Protein AF-A0A1G2F3K3-F1 (afdb_monomer)

Nearest PDB structures (foldseek):
  5ng0-assembly1_B  TM=4.964E-01  e=8.348E-01  Homo sapiens
  5ng0-assembly1_A  TM=4.971E-01  e=9.464E-01  Homo sapiens
  5ng2-assembly1_A  TM=4.745E-01  e=1.142E+00  Homo sapiens
  9ep8-assembly1_B  TM=3.355E-01  e=9.464E-01  Homo sapiens
  5bml-assembly1_A  TM=3.745E-01  e=1.468E+00  Homo sapiens

Structure (mmCIF, N/CA/C/O backbone):
data_AF-A0A1G2F3K3-F1
#
_entry.id   AF-A0A1G2F3K3-F1
#
loop_
_atom_site.group_PDB
_atom_site.id
_atom_site.type_symbol
_atom_site.label_atom_id
_atom_site.label_alt_id
_atom_site.label_comp_id
_atom_site.label_asym_id
_atom_site.label_entity_id
_atom_site.label_seq_id
_atom_site.pdbx_PDB_ins_code
_atom_site.Cartn_x
_atom_site.Cartn_y
_atom_site.Cartn_z
_atom_site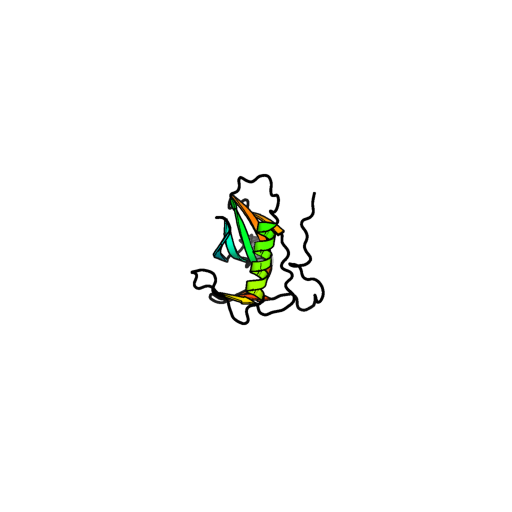.occupancy
_atom_site.B_iso_or_equiv
_atom_site.auth_seq_id
_atom_site.auth_comp_id
_atom_site.auth_asym_id
_atom_site.auth_atom_id
_atom_site.pdbx_PDB_model_num
ATOM 1 N N . MET A 1 1 ? 6.292 74.848 -19.582 1.00 48.06 1 MET A N 1
ATOM 2 C CA . MET A 1 1 ? 6.875 73.842 -18.662 1.00 48.06 1 MET A CA 1
ATOM 3 C C . MET A 1 1 ? 5.770 72.928 -18.126 1.00 48.06 1 MET A C 1
ATOM 5 O O . MET A 1 1 ? 5.130 73.317 -17.169 1.00 48.06 1 MET A O 1
ATOM 9 N N . LYS A 1 2 ? 5.472 71.776 -18.752 1.00 51.22 2 LYS A N 1
ATOM 10 C CA . LYS A 1 2 ? 4.459 70.791 -18.282 1.00 51.22 2 LYS A CA 1
ATOM 11 C C . LYS A 1 2 ? 4.676 69.429 -18.983 1.00 51.22 2 LYS A C 1
ATOM 13 O O . LYS A 1 2 ? 3.890 69.050 -19.837 1.00 51.22 2 LYS A O 1
ATOM 18 N N . LYS A 1 3 ? 5.785 68.723 -18.715 1.00 50.62 3 LYS A N 1
ATOM 19 C CA . LYS A 1 3 ? 6.020 67.343 -19.227 1.00 50.62 3 LYS A CA 1
ATOM 20 C C . LYS A 1 3 ? 6.789 66.421 -18.261 1.00 50.62 3 LYS A C 1
ATOM 22 O O . LYS A 1 3 ? 7.259 65.373 -18.672 1.00 50.62 3 LYS A O 1
ATOM 27 N N . ILE A 1 4 ? 6.914 66.789 -16.984 1.00 52.09 4 ILE A N 1
ATOM 28 C CA . ILE A 1 4 ? 7.711 66.016 -16.007 1.00 52.09 4 ILE A CA 1
ATOM 29 C C . ILE A 1 4 ? 6.812 65.184 -15.067 1.00 52.09 4 ILE A C 1
ATOM 31 O O . ILE A 1 4 ? 7.217 64.126 -14.606 1.00 52.09 4 ILE A O 1
ATOM 35 N N . GLY A 1 5 ? 5.549 65.580 -14.858 1.00 45.62 5 GLY A N 1
ATOM 36 C CA . GLY A 1 5 ? 4.640 64.892 -13.925 1.00 45.62 5 GLY A CA 1
ATOM 37 C C . GLY A 1 5 ? 4.043 63.567 -14.419 1.00 45.62 5 GLY A C 1
ATOM 38 O O . GLY A 1 5 ? 3.670 62.734 -13.602 1.00 45.62 5 GLY A O 1
ATOM 39 N N . LEU A 1 6 ? 3.969 63.339 -15.737 1.00 47.47 6 LEU A N 1
ATOM 40 C CA . LEU A 1 6 ? 3.332 62.131 -16.286 1.00 47.47 6 LEU A CA 1
ATOM 41 C C . LEU A 1 6 ? 4.256 60.899 -16.222 1.00 47.47 6 LEU A C 1
ATOM 43 O O . LEU A 1 6 ? 3.792 59.784 -16.009 1.00 47.47 6 LEU A O 1
ATOM 47 N N . VAL A 1 7 ? 5.569 61.103 -16.366 1.00 53.31 7 VAL A N 1
ATOM 48 C CA . VAL A 1 7 ? 6.558 60.009 -16.418 1.00 53.31 7 VAL A CA 1
ATOM 49 C C . VAL A 1 7 ? 6.808 59.416 -15.028 1.00 53.31 7 VAL A C 1
ATOM 51 O O . VAL A 1 7 ? 6.976 58.208 -14.890 1.00 53.31 7 VAL A O 1
ATOM 54 N N . VAL A 1 8 ? 6.751 60.245 -13.981 1.00 53.44 8 VAL A N 1
ATOM 55 C CA . VAL A 1 8 ? 6.970 59.800 -12.595 1.00 53.44 8 VAL A CA 1
ATOM 56 C C . VAL A 1 8 ? 5.796 58.955 -12.083 1.00 53.44 8 VAL A C 1
ATOM 58 O O . VAL A 1 8 ? 6.006 58.004 -11.339 1.00 53.44 8 VAL A O 1
ATOM 61 N N . SER A 1 9 ? 4.566 59.227 -12.529 1.00 52.50 9 SER A N 1
ATOM 62 C CA . SER A 1 9 ? 3.380 58.480 -12.083 1.00 52.50 9 SER A CA 1
ATOM 63 C C . SER A 1 9 ? 3.311 57.058 -12.662 1.00 52.50 9 SER A C 1
ATOM 65 O O . SER A 1 9 ? 2.913 56.128 -11.964 1.00 52.50 9 SER A O 1
ATOM 67 N N . LEU A 1 10 ? 3.775 56.857 -13.903 1.00 52.78 10 LEU A N 1
ATOM 68 C CA . LEU A 1 10 ? 3.797 55.530 -14.532 1.00 52.78 10 LEU A CA 1
ATOM 69 C C . LEU A 1 10 ? 4.881 54.614 -13.935 1.00 52.78 10 LEU A C 1
ATOM 71 O O . LEU A 1 10 ? 4.670 53.410 -13.803 1.00 52.78 10 LEU A O 1
ATOM 75 N N . LEU A 1 11 ? 6.026 55.186 -13.543 1.00 51.62 11 LEU A N 1
ATOM 76 C CA . LEU A 1 11 ? 7.150 54.431 -12.981 1.00 51.62 11 LEU A CA 1
ATOM 77 C C . LEU A 1 11 ? 6.837 53.890 -11.573 1.00 51.62 11 LEU A C 1
ATOM 79 O O . LEU A 1 11 ? 7.209 52.767 -11.243 1.00 51.62 11 LEU A O 1
ATOM 83 N N . VAL A 1 12 ? 6.104 54.657 -10.758 1.00 55.22 12 VAL A N 1
ATOM 84 C CA . VAL A 1 12 ? 5.707 54.250 -9.396 1.00 55.22 12 VAL A CA 1
ATOM 85 C C . VAL A 1 12 ? 4.651 53.136 -9.421 1.00 55.22 12 VAL A C 1
ATOM 87 O O . VAL A 1 12 ? 4.697 52.240 -8.582 1.00 55.22 12 VAL A O 1
ATOM 90 N N . LEU A 1 13 ? 3.756 53.136 -10.416 1.00 51.72 13 LEU A N 1
ATOM 91 C CA . LEU A 1 13 ? 2.759 52.074 -10.625 1.00 51.72 13 LEU A CA 1
ATOM 92 C C . LEU A 1 13 ? 3.376 50.751 -11.104 1.00 51.72 13 LEU A C 1
ATOM 94 O O . LEU A 1 13 ? 2.903 49.675 -10.739 1.00 51.72 13 LEU A O 1
ATOM 98 N N . PHE A 1 14 ? 4.457 50.813 -11.885 1.00 49.12 14 PHE A N 1
ATOM 99 C CA . PHE A 1 14 ? 5.180 49.610 -12.301 1.00 49.12 14 PHE A CA 1
ATOM 100 C C . PHE A 1 14 ? 5.952 48.970 -11.140 1.00 49.12 14 PHE A C 1
ATOM 102 O O . PHE A 1 14 ? 5.943 47.749 -10.997 1.00 49.12 14 PHE A O 1
ATOM 109 N N . ILE A 1 15 ? 6.559 49.774 -10.260 1.00 53.31 15 ILE A N 1
ATOM 110 C CA . ILE A 1 15 ? 7.305 49.256 -9.102 1.00 53.31 15 ILE A CA 1
ATOM 111 C C . ILE A 1 15 ? 6.357 48.654 -8.051 1.00 53.31 15 ILE A C 1
ATOM 113 O O . ILE A 1 15 ? 6.683 47.625 -7.461 1.00 53.31 15 ILE A O 1
ATOM 117 N N . SER A 1 16 ? 5.158 49.213 -7.855 1.00 49.41 16 SER A N 1
ATOM 118 C CA . SER A 1 16 ? 4.162 48.632 -6.942 1.00 49.41 16 SER A CA 1
ATOM 119 C C . SER A 1 16 ? 3.516 47.346 -7.477 1.00 49.41 16 SER A C 1
ATOM 121 O O . SER A 1 16 ? 3.171 46.479 -6.679 1.00 49.41 16 SER A O 1
ATOM 123 N N . CYS A 1 17 ? 3.438 47.151 -8.801 1.00 49.19 17 CYS A N 1
ATOM 124 C CA . CYS A 1 17 ? 3.049 45.859 -9.383 1.00 49.19 17 CYS A CA 1
ATOM 125 C C . CYS A 1 17 ? 4.162 44.799 -9.304 1.00 49.19 17 CYS A C 1
ATOM 127 O O . CYS A 1 17 ? 3.862 43.625 -9.080 1.00 49.19 17 CYS A O 1
ATOM 129 N N . LEU A 1 18 ? 5.440 45.181 -9.432 1.00 49.31 18 LEU A N 1
ATOM 130 C CA . LEU A 1 18 ? 6.556 44.236 -9.266 1.00 49.31 18 LEU A CA 1
ATOM 131 C C . LEU A 1 18 ? 6.806 43.856 -7.795 1.00 49.31 18 LEU A C 1
ATOM 133 O O . LEU A 1 18 ? 7.230 42.736 -7.518 1.00 49.31 18 LEU A O 1
ATOM 137 N N . ALA A 1 19 ? 6.490 44.736 -6.840 1.00 48.09 19 ALA A N 1
ATOM 138 C CA . ALA A 1 19 ? 6.611 44.439 -5.409 1.00 48.09 19 ALA A CA 1
ATOM 139 C C . ALA A 1 19 ? 5.557 43.435 -4.889 1.00 48.09 19 ALA A C 1
ATOM 141 O O . ALA A 1 19 ? 5.728 42.874 -3.806 1.00 48.09 19 ALA A O 1
ATOM 142 N N . CYS A 1 20 ? 4.488 43.170 -5.650 1.00 43.50 20 CYS A N 1
ATOM 143 C CA . CYS A 1 20 ? 3.408 42.266 -5.241 1.00 43.50 20 CYS A CA 1
ATOM 144 C C . CYS A 1 20 ? 3.557 40.807 -5.705 1.00 43.50 20 CYS A C 1
ATOM 146 O O . CYS A 1 20 ? 2.753 39.978 -5.289 1.00 43.50 20 CYS A O 1
ATOM 148 N N . THR A 1 21 ? 4.557 40.445 -6.515 1.00 50.75 21 THR A N 1
ATOM 149 C CA . THR A 1 21 ? 4.603 39.099 -7.136 1.00 50.75 21 THR A CA 1
ATOM 150 C C . THR A 1 21 ? 5.755 38.204 -6.688 1.00 50.75 21 THR A C 1
ATOM 152 O O . THR A 1 21 ? 5.831 37.058 -7.114 1.00 50.75 21 THR A O 1
ATOM 155 N N . SER A 1 22 ? 6.608 38.651 -5.764 1.00 46.28 22 SER A N 1
ATOM 156 C CA . SER A 1 22 ? 7.767 37.858 -5.319 1.00 46.28 22 SER A CA 1
ATOM 157 C C . SER A 1 22 ? 7.607 37.220 -3.937 1.00 46.28 22 SER A C 1
ATOM 159 O O . SER A 1 22 ? 8.598 36.887 -3.290 1.00 46.28 22 SER A O 1
ATOM 161 N N . ARG A 1 23 ? 6.375 36.990 -3.464 1.00 48.56 23 ARG A N 1
ATOM 162 C CA . ARG A 1 23 ? 6.180 35.907 -2.493 1.00 48.56 23 ARG A CA 1
ATOM 163 C C . ARG A 1 23 ? 6.159 34.623 -3.299 1.00 48.56 23 ARG A C 1
ATOM 165 O O . ARG A 1 23 ? 5.109 34.207 -3.777 1.00 48.56 23 ARG A O 1
ATOM 172 N N . VAL A 1 24 ? 7.333 34.011 -3.438 1.00 50.31 24 VAL A N 1
ATOM 173 C CA . VAL A 1 24 ? 7.437 32.573 -3.674 1.00 50.31 24 VAL A CA 1
ATOM 174 C C . VAL A 1 24 ? 6.704 31.930 -2.501 1.00 50.31 24 VAL A C 1
ATOM 176 O O . VAL A 1 24 ? 7.267 31.730 -1.426 1.00 50.31 24 VAL A O 1
ATOM 179 N N . LEU A 1 25 ? 5.395 31.730 -2.660 1.00 51.38 25 LEU A N 1
ATOM 180 C CA . LEU A 1 25 ? 4.617 30.855 -1.809 1.00 51.38 25 LEU A CA 1
ATOM 181 C C . LEU A 1 25 ? 5.312 29.513 -1.944 1.00 51.38 25 LEU A C 1
ATOM 183 O O . LEU A 1 25 ? 5.206 28.846 -2.970 1.00 51.38 25 LEU A O 1
ATOM 187 N N . LYS A 1 26 ? 6.108 29.173 -0.933 1.00 53.59 26 LYS A N 1
ATOM 188 C CA . LYS A 1 26 ? 6.625 27.830 -0.751 1.00 53.59 26 LYS A CA 1
ATOM 189 C C . LYS A 1 26 ? 5.376 26.957 -0.682 1.00 53.59 26 LYS A C 1
ATOM 191 O O . LYS A 1 26 ? 4.670 27.004 0.322 1.00 53.59 26 LYS A O 1
ATOM 196 N N . ALA A 1 27 ? 5.029 26.312 -1.795 1.00 62.34 27 ALA A N 1
ATOM 197 C CA . ALA A 1 27 ? 3.836 25.490 -1.880 1.00 62.34 27 ALA A CA 1
ATOM 198 C C . ALA A 1 27 ? 3.947 24.449 -0.763 1.00 62.34 27 ALA A C 1
ATOM 200 O O . ALA A 1 27 ? 4.907 23.678 -0.725 1.00 62.34 27 ALA A O 1
ATOM 201 N N . SER A 1 28 ? 3.046 24.513 0.217 1.00 72.88 28 SER 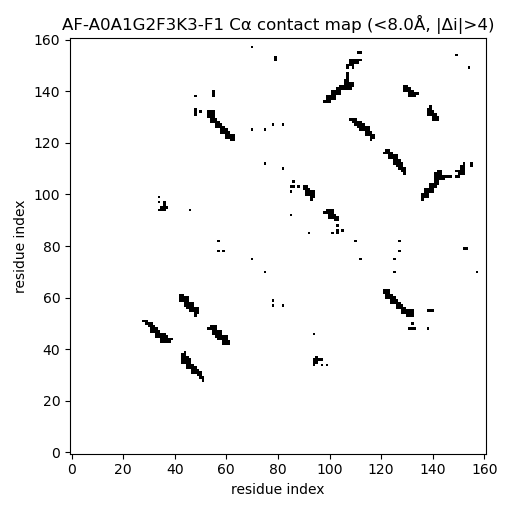A N 1
ATOM 202 C CA . SER A 1 28 ? 2.995 23.509 1.273 1.00 72.88 28 SER A CA 1
ATOM 203 C C . SER A 1 28 ? 2.616 22.190 0.617 1.00 72.88 28 SER A C 1
ATOM 205 O O . SER A 1 28 ? 1.615 22.149 -0.103 1.00 72.88 28 SER A O 1
ATOM 207 N N . LYS A 1 29 ? 3.411 21.139 0.848 1.00 82.12 29 LYS A N 1
ATOM 208 C CA . LYS A 1 29 ? 3.072 19.788 0.393 1.00 82.12 29 LYS A CA 1
ATOM 209 C C . LYS A 1 29 ? 1.669 19.431 0.879 1.00 82.12 29 LYS A C 1
ATOM 211 O O . LYS A 1 29 ? 1.306 19.745 2.015 1.00 82.12 29 LYS A O 1
ATOM 216 N N . LEU A 1 30 ? 0.881 18.816 0.006 1.00 85.12 30 LEU A N 1
ATOM 217 C CA . LEU A 1 30 ? -0.430 18.307 0.383 1.00 85.12 30 LEU A CA 1
ATOM 218 C C . LEU A 1 30 ? -0.235 17.079 1.289 1.00 85.12 30 LEU A C 1
ATOM 220 O O . LEU A 1 30 ? 0.677 16.292 1.032 1.00 85.12 30 LEU A O 1
ATOM 224 N N . PRO A 1 31 ? -1.039 16.914 2.353 1.00 88.06 31 PRO A N 1
ATOM 225 C CA . PRO A 1 31 ? -0.896 15.777 3.256 1.00 88.06 31 PRO A CA 1
ATOM 226 C C . PRO A 1 31 ? -1.281 14.461 2.566 1.00 88.06 31 PRO A C 1
ATOM 228 O O . PRO A 1 31 ? -2.221 14.427 1.769 1.00 88.06 31 PRO A O 1
ATOM 231 N N . GLU A 1 32 ? -0.579 13.381 2.916 1.00 92.25 32 GLU A N 1
ATOM 232 C CA . GLU A 1 32 ? -0.928 12.012 2.519 1.00 92.25 32 GLU A CA 1
ATOM 233 C C . GLU A 1 32 ? -2.319 11.616 3.044 1.00 92.25 32 GLU A C 1
ATOM 235 O O . GLU A 1 32 ? -2.736 12.016 4.137 1.00 92.25 32 GLU A O 1
ATOM 240 N N . VAL A 1 33 ? -3.020 10.758 2.300 1.00 93.44 33 VAL A N 1
ATOM 241 C CA . VAL A 1 33 ? -4.186 10.026 2.813 1.00 93.44 33 VAL A CA 1
ATOM 242 C C . VAL A 1 33 ? -3.711 8.651 3.263 1.00 93.44 33 VAL A C 1
ATOM 244 O O . VAL A 1 33 ? -3.345 7.835 2.425 1.00 93.44 33 VAL A O 1
ATOM 247 N N . VAL A 1 34 ? -3.726 8.389 4.570 1.00 93.88 34 VAL A N 1
ATOM 248 C CA . VAL A 1 34 ? -3.229 7.139 5.169 1.00 93.88 34 VAL A CA 1
ATOM 249 C C . VAL A 1 34 ? -4.399 6.314 5.701 1.00 93.88 34 VAL A C 1
ATOM 251 O O . VAL A 1 34 ? -5.180 6.799 6.521 1.00 93.88 34 VAL A O 1
ATOM 254 N N . ILE A 1 35 ? -4.517 5.065 5.249 1.00 95.19 35 ILE A N 1
ATOM 255 C CA . ILE A 1 35 ? -5.522 4.103 5.705 1.00 95.19 35 ILE A CA 1
ATOM 256 C C . ILE A 1 35 ? -4.807 2.880 6.269 1.00 95.19 35 ILE A C 1
ATOM 258 O O . ILE A 1 35 ? -4.310 2.045 5.516 1.00 95.19 35 ILE A O 1
ATOM 262 N N . GLU A 1 36 ? -4.791 2.739 7.590 1.00 94.19 36 GLU A N 1
ATOM 263 C CA . GLU A 1 36 ? -4.417 1.474 8.222 1.00 94.19 36 GLU A CA 1
ATOM 264 C C . GLU A 1 36 ? -5.504 0.440 7.925 1.00 94.19 36 GLU A C 1
ATOM 266 O O . GLU A 1 36 ? -6.679 0.654 8.239 1.00 94.19 36 GLU A O 1
ATOM 271 N N . TYR A 1 37 ? -5.132 -0.656 7.268 1.00 90.88 37 TYR A N 1
ATOM 272 C CA . TYR A 1 37 ? -6.115 -1.629 6.800 1.00 90.88 37 TYR A CA 1
ATOM 273 C C . TYR A 1 37 ? -5.831 -3.065 7.249 1.00 90.88 37 TYR A C 1
ATOM 275 O O . TYR A 1 37 ? -6.754 -3.881 7.252 1.00 90.88 37 TYR A O 1
ATOM 283 N N . ALA A 1 38 ? -4.598 -3.369 7.657 1.00 93.06 38 ALA A N 1
ATOM 284 C CA . ALA A 1 38 ? -4.225 -4.651 8.240 1.00 93.06 38 ALA A CA 1
ATOM 285 C C . ALA A 1 38 ? -3.078 -4.488 9.250 1.00 93.06 38 ALA A C 1
ATOM 287 O O . ALA A 1 38 ? -2.503 -3.412 9.412 1.00 93.06 38 ALA A O 1
ATOM 288 N N . THR A 1 39 ? -2.734 -5.581 9.926 1.00 92.94 39 THR A N 1
ATOM 289 C CA . THR A 1 39 ? -1.595 -5.661 10.846 1.00 92.94 39 THR A CA 1
ATOM 290 C C . THR A 1 39 ? -0.830 -6.950 10.564 1.00 92.94 39 THR A C 1
ATOM 292 O O . THR A 1 39 ? -1.447 -8.002 10.401 1.00 92.94 39 THR A O 1
ATOM 295 N N . PHE A 1 40 ? 0.501 -6.888 10.546 1.00 91.06 40 PHE A N 1
ATOM 296 C CA . PHE A 1 40 ? 1.375 -8.053 10.408 1.00 91.06 40 PHE A CA 1
ATOM 297 C C . PHE A 1 40 ? 2.407 -8.064 11.535 1.00 91.06 40 PHE A C 1
ATOM 299 O O . PHE A 1 40 ? 3.158 -7.112 11.687 1.00 91.06 40 PHE A O 1
ATOM 306 N N . GLU A 1 41 ? 2.418 -9.111 12.365 1.00 88.94 41 GLU A N 1
ATOM 307 C CA . GLU A 1 41 ? 3.329 -9.230 13.523 1.00 88.94 41 GLU A CA 1
ATOM 308 C C . GLU A 1 41 ? 3.318 -8.016 14.478 1.00 88.94 41 GLU A C 1
ATOM 310 O O . GLU A 1 41 ? 4.329 -7.658 15.070 1.00 88.94 41 GLU A O 1
ATOM 315 N N . GLY A 1 42 ? 2.163 -7.363 14.634 1.00 86.88 42 GLY A N 1
ATOM 316 C CA . GLY A 1 42 ? 2.038 -6.151 15.453 1.00 86.88 42 GLY A CA 1
ATOM 317 C C . GLY A 1 42 ? 2.468 -4.859 14.748 1.00 86.88 42 GLY A C 1
ATOM 318 O O . GLY A 1 42 ? 2.330 -3.785 15.328 1.00 86.88 42 GLY A O 1
ATOM 319 N N . HIS A 1 43 ? 2.916 -4.939 13.493 1.00 87.75 43 HIS A N 1
ATOM 320 C CA . HIS A 1 43 ? 3.242 -3.792 12.652 1.00 87.75 43 HIS A CA 1
ATOM 321 C C . HIS A 1 43 ? 2.045 -3.382 11.778 1.00 87.75 43 HIS A C 1
ATOM 323 O O . HIS A 1 43 ? 1.461 -4.235 11.098 1.00 87.75 43 HIS A O 1
ATOM 329 N N . PRO A 1 44 ? 1.663 -2.092 11.765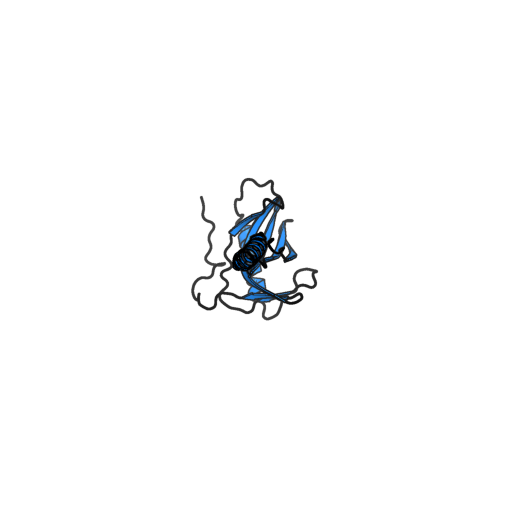 1.00 91.12 44 PRO A N 1
ATOM 330 C CA . PRO A 1 44 ? 0.603 -1.585 10.900 1.00 91.12 44 PRO A CA 1
ATOM 331 C C . PRO A 1 44 ? 0.937 -1.739 9.418 1.00 91.12 44 PRO A C 1
ATOM 333 O O . PRO A 1 44 ? 2.047 -1.418 8.982 1.00 91.12 44 PRO A O 1
ATOM 336 N N . VAL A 1 45 ? -0.056 -2.185 8.651 1.00 93.25 45 VAL A N 1
ATOM 337 C CA . VAL A 1 45 ? -0.042 -2.211 7.189 1.00 93.25 45 VAL A CA 1
ATOM 338 C C . VAL A 1 45 ? -1.010 -1.145 6.694 1.00 93.25 45 VAL A C 1
ATOM 340 O O . VAL A 1 45 ? -2.212 -1.167 6.980 1.00 93.25 45 VAL A O 1
ATOM 343 N N . GLU A 1 46 ? -0.469 -0.192 5.955 1.00 94.94 46 GLU A N 1
ATOM 344 C CA . GLU A 1 46 ? -1.141 1.030 5.553 1.00 94.94 46 GLU A CA 1
ATOM 345 C C . GLU A 1 46 ? -1.241 1.090 4.028 1.00 94.94 46 GLU A C 1
ATOM 347 O O . GLU A 1 46 ? -0.288 0.795 3.309 1.00 94.94 46 GLU A O 1
ATOM 352 N N . MET A 1 47 ? -2.407 1.493 3.532 1.00 95.00 47 MET A N 1
ATOM 353 C CA . MET A 1 47 ? -2.596 1.940 2.160 1.00 95.00 47 MET A CA 1
ATOM 354 C C . MET A 1 47 ? -2.544 3.462 2.163 1.00 95.00 47 MET A C 1
ATOM 356 O O . MET A 1 47 ? -3.329 4.113 2.856 1.00 95.00 47 MET A O 1
ATOM 360 N N . VAL A 1 48 ? -1.620 4.025 1.401 1.00 93.75 48 VAL A N 1
ATOM 361 C CA . VAL A 1 48 ? -1.338 5.457 1.383 1.00 93.75 48 VAL A CA 1
ATOM 362 C C . VAL A 1 48 ? -1.566 5.995 -0.017 1.00 93.75 48 VAL A C 1
ATOM 364 O O . VAL A 1 48 ? -1.187 5.360 -0.994 1.00 93.75 48 VAL A O 1
ATOM 367 N N . PHE A 1 49 ? -2.172 7.171 -0.119 1.00 93.50 49 PHE A N 1
ATOM 368 C CA . PHE A 1 49 ? -2.143 7.970 -1.337 1.00 93.50 49 PHE A CA 1
ATOM 369 C C . PHE A 1 49 ? -1.339 9.247 -1.082 1.00 93.50 49 PHE A C 1
ATOM 371 O O . PHE A 1 49 ? -1.736 10.058 -0.238 1.00 93.50 49 PHE A O 1
ATOM 378 N N . ASP A 1 50 ? -0.236 9.420 -1.812 1.00 91.31 50 ASP A N 1
ATOM 379 C CA . ASP A 1 50 ? 0.561 10.646 -1.812 1.00 91.31 50 ASP A CA 1
ATOM 380 C C . ASP A 1 50 ? 0.109 11.560 -2.968 1.00 91.31 50 ASP A C 1
ATOM 382 O O . ASP A 1 50 ? 0.385 11.273 -4.138 1.00 91.31 50 ASP A O 1
ATOM 386 N N . PRO A 1 51 ? -0.581 12.679 -2.680 1.00 88.69 51 PRO A N 1
ATOM 387 C CA . PRO A 1 51 ? -1.035 13.611 -3.710 1.00 88.69 51 PRO A CA 1
ATOM 388 C C . PRO A 1 51 ? 0.094 14.413 -4.372 1.00 88.69 51 PRO A C 1
ATOM 390 O O . PRO A 1 51 ? -0.148 15.025 -5.411 1.00 88.69 51 PRO A O 1
ATOM 393 N N . ASN A 1 52 ? 1.285 14.475 -3.771 1.00 87.12 52 ASN A N 1
ATOM 394 C CA . ASN A 1 52 ? 2.410 15.238 -4.310 1.00 87.12 52 ASN A CA 1
ATOM 395 C C . ASN A 1 52 ? 3.077 14.481 -5.459 1.00 87.12 52 ASN A C 1
ATOM 397 O O . ASN A 1 52 ? 3.384 15.089 -6.483 1.00 87.12 52 ASN A O 1
ATOM 401 N N . ASP A 1 53 ? 3.238 13.168 -5.292 1.00 84.75 53 ASP A N 1
ATOM 402 C CA . ASP A 1 53 ? 3.845 12.301 -6.300 1.00 84.75 53 ASP A CA 1
ATOM 403 C C . ASP A 1 53 ? 2.797 11.600 -7.176 1.00 84.75 53 ASP A C 1
ATOM 405 O O . ASP A 1 53 ? 3.105 11.214 -8.301 1.00 84.75 53 ASP A O 1
ATOM 409 N N . GLY A 1 54 ? 1.534 11.535 -6.738 1.00 88.62 54 GLY A N 1
ATOM 410 C CA . GLY A 1 54 ? 0.465 10.832 -7.452 1.00 88.62 54 GLY A CA 1
ATOM 411 C C . GLY A 1 54 ? 0.559 9.318 -7.284 1.00 88.62 54 GLY A C 1
ATOM 412 O O . GLY A 1 54 ? 0.161 8.571 -8.181 1.00 88.62 54 GLY A O 1
ATOM 413 N N . ASP A 1 55 ? 1.087 8.882 -6.144 1.00 88.56 55 ASP A N 1
ATOM 414 C CA . ASP A 1 55 ? 1.436 7.492 -5.889 1.00 88.56 55 ASP A CA 1
ATOM 415 C C . ASP A 1 55 ? 0.495 6.860 -4.860 1.00 88.56 55 ASP A C 1
ATOM 417 O O . ASP A 1 55 ? 0.007 7.497 -3.923 1.00 88.56 55 ASP A O 1
ATOM 421 N N . VAL A 1 56 ? 0.231 5.575 -5.057 1.00 91.12 56 VAL A N 1
ATOM 422 C CA . VAL A 1 56 ? -0.462 4.677 -4.141 1.00 91.12 56 VAL A CA 1
ATOM 423 C C . VAL A 1 56 ? 0.573 3.723 -3.578 1.00 91.12 56 VAL A C 1
ATOM 425 O O . VAL A 1 56 ? 1.270 3.047 -4.330 1.00 91.12 56 VAL A O 1
ATOM 428 N N . ILE A 1 57 ? 0.679 3.681 -2.256 1.00 90.81 57 ILE A N 1
ATOM 429 C CA . ILE A 1 57 ? 1.761 3.002 -1.552 1.00 90.81 57 ILE A CA 1
ATOM 430 C C . ILE A 1 57 ? 1.157 2.011 -0.562 1.00 90.81 57 ILE A C 1
ATOM 432 O O . ILE A 1 57 ? 0.364 2.389 0.299 1.00 90.81 57 ILE A O 1
ATOM 436 N N . LEU A 1 58 ? 1.563 0.747 -0.652 1.00 91.69 58 LEU A N 1
ATOM 437 C CA . LEU A 1 58 ? 1.389 -0.221 0.425 1.00 91.69 58 LEU A CA 1
ATOM 438 C C . LEU A 1 58 ? 2.606 -0.146 1.342 1.00 91.69 58 LEU A C 1
ATOM 440 O O . LEU A 1 58 ? 3.730 -0.382 0.901 1.00 91.69 58 LEU A O 1
ATOM 444 N N . ARG A 1 59 ? 2.378 0.189 2.609 1.00 90.62 59 ARG A N 1
ATOM 445 C CA . ARG A 1 59 ? 3.414 0.531 3.583 1.00 90.62 59 ARG A CA 1
ATOM 446 C C . ARG A 1 59 ? 3.301 -0.350 4.824 1.00 90.62 59 ARG A C 1
ATOM 448 O O . ARG A 1 59 ? 2.280 -0.325 5.498 1.00 90.62 59 ARG A O 1
ATOM 455 N N . LEU A 1 60 ? 4.357 -1.088 5.165 1.00 89.62 60 LEU A N 1
ATOM 456 C CA . LEU A 1 60 ? 4.505 -1.750 6.469 1.00 89.62 60 LEU A CA 1
ATOM 457 C C . LEU A 1 60 ? 5.337 -0.853 7.393 1.00 89.62 60 LEU A C 1
ATOM 459 O O . LEU A 1 60 ? 6.470 -0.521 7.041 1.00 89.62 60 LEU A O 1
ATOM 463 N N . ARG A 1 61 ? 4.789 -0.443 8.545 1.00 87.44 61 ARG A N 1
ATOM 464 C CA . ARG A 1 61 ? 5.398 0.550 9.452 1.00 87.44 61 ARG A CA 1
ATOM 465 C C . ARG A 1 61 ? 6.101 -0.081 10.661 1.00 87.44 61 ARG A C 1
ATOM 467 O O . ARG A 1 61 ? 5.530 -0.907 11.368 1.00 87.44 61 ARG A O 1
ATOM 474 N N . PHE A 1 62 ? 7.304 0.404 10.968 1.00 81.44 62 PHE A N 1
ATOM 475 C CA . PHE A 1 62 ? 8.134 -0.028 12.100 1.00 81.44 62 PHE A CA 1
ATOM 476 C C . PHE A 1 62 ? 8.418 1.132 13.062 1.00 81.44 62 PHE A C 1
ATOM 478 O O . PHE A 1 62 ? 8.626 2.270 12.633 1.00 81.44 62 PHE A O 1
ATOM 485 N N . SER A 1 63 ? 8.455 0.848 14.365 1.00 71.56 63 SER A N 1
ATOM 486 C CA . SER A 1 63 ? 8.838 1.815 15.402 1.00 71.56 63 SER A CA 1
ATOM 487 C C . SER A 1 63 ? 10.318 2.207 15.297 1.00 71.56 63 SER A C 1
ATOM 489 O O . SER A 1 63 ? 11.171 1.372 15.016 1.00 71.56 63 SER A O 1
ATOM 491 N N . GLY A 1 64 ? 10.612 3.491 15.516 1.00 60.56 64 GLY A N 1
ATOM 492 C CA . GLY A 1 64 ? 11.869 4.162 15.156 1.00 60.56 64 GLY A CA 1
ATOM 493 C C . GLY A 1 64 ? 13.172 3.769 15.871 1.00 60.56 64 GLY A C 1
ATOM 494 O O . GLY A 1 64 ? 14.177 4.416 15.594 1.00 60.56 64 GLY A O 1
ATOM 495 N N . ASP A 1 65 ? 13.209 2.730 16.709 1.00 57.41 65 ASP A N 1
ATOM 496 C CA . ASP A 1 65 ? 14.427 2.343 17.453 1.00 57.41 65 ASP A CA 1
ATOM 497 C C . ASP A 1 65 ? 15.234 1.200 16.797 1.00 57.41 65 ASP A C 1
ATOM 499 O O . ASP A 1 65 ? 16.363 0.918 17.204 1.00 57.41 65 ASP A O 1
ATOM 503 N N . ASP A 1 66 ? 14.719 0.568 15.735 1.00 53.59 66 ASP A N 1
ATOM 504 C CA . ASP A 1 66 ? 15.433 -0.507 15.032 1.00 53.59 66 ASP A CA 1
ATOM 505 C C . ASP A 1 66 ? 16.513 0.069 14.100 1.00 53.59 66 ASP A C 1
ATOM 507 O O . ASP A 1 66 ? 16.324 0.282 12.896 1.00 53.59 66 ASP A O 1
ATOM 511 N N . HIS A 1 67 ? 17.681 0.374 14.668 1.00 47.41 67 HIS A N 1
ATOM 512 C CA . HIS A 1 67 ? 18.835 0.938 13.957 1.00 47.41 67 HIS A CA 1
ATOM 513 C C . HIS A 1 67 ? 19.472 -0.012 12.924 1.00 47.41 67 HIS A C 1
ATOM 515 O O . HIS A 1 67 ? 20.227 0.455 12.074 1.00 47.41 67 HIS A O 1
ATOM 521 N N . LEU A 1 68 ? 19.115 -1.298 12.918 1.00 52.75 68 LEU A N 1
ATOM 522 C CA . LEU A 1 68 ? 19.545 -2.285 11.926 1.00 52.75 68 LEU A CA 1
ATOM 523 C C . LEU A 1 68 ? 18.327 -2.701 11.099 1.00 52.75 68 LEU A C 1
ATOM 525 O O . LEU A 1 68 ? 17.527 -3.524 11.527 1.00 52.75 68 LEU A O 1
ATOM 529 N N . PHE A 1 69 ? 18.142 -2.072 9.937 1.00 59.22 69 PHE A N 1
ATOM 530 C CA . PHE A 1 69 ? 17.068 -2.457 9.022 1.00 59.22 69 PHE A CA 1
ATOM 531 C C . PHE A 1 69 ? 17.543 -3.616 8.144 1.00 59.22 69 PHE A C 1
ATOM 533 O O . PHE A 1 69 ? 17.772 -3.436 6.950 1.00 59.22 69 PHE A O 1
ATOM 540 N N . ASP A 1 70 ? 17.711 -4.794 8.742 1.00 63.19 70 ASP A N 1
ATOM 541 C CA . ASP A 1 70 ? 17.692 -6.020 7.952 1.00 63.19 70 ASP A CA 1
ATOM 542 C C . ASP A 1 70 ? 16.243 -6.231 7.528 1.00 63.19 70 ASP A C 1
ATOM 544 O O . ASP A 1 70 ? 15.370 -6.523 8.352 1.00 63.19 70 ASP A O 1
ATOM 548 N N . VAL A 1 71 ? 15.961 -5.999 6.242 1.00 65.38 71 VAL A N 1
ATOM 549 C CA . VAL A 1 71 ? 14.646 -6.292 5.670 1.00 65.38 71 VAL A CA 1
ATOM 550 C C . VAL A 1 71 ? 14.411 -7.778 5.867 1.00 65.38 71 VAL A C 1
ATOM 552 O O . VAL A 1 71 ? 14.982 -8.593 5.151 1.00 65.38 71 VAL A O 1
ATOM 555 N N . SER A 1 72 ? 13.608 -8.146 6.862 1.00 74.06 72 SER A N 1
ATOM 556 C CA . SER A 1 72 ? 13.330 -9.554 7.093 1.00 74.06 72 SER A CA 1
ATOM 557 C C . SER A 1 72 ? 12.655 -10.131 5.849 1.00 74.06 72 SER A C 1
ATOM 559 O O . SER A 1 72 ? 11.640 -9.591 5.397 1.00 74.06 72 SER A O 1
ATOM 561 N N . ASP A 1 73 ? 13.180 -11.240 5.319 1.00 78.12 73 ASP A N 1
ATOM 562 C CA . ASP A 1 73 ? 12.61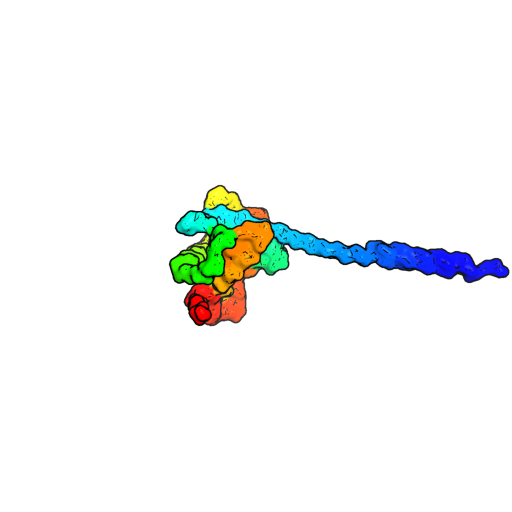8 -11.920 4.142 1.00 78.12 73 ASP A CA 1
ATOM 563 C C . ASP A 1 73 ? 11.116 -12.192 4.304 1.00 78.12 73 ASP A C 1
ATOM 565 O O . ASP A 1 73 ? 10.356 -12.118 3.341 1.00 78.12 73 ASP A O 1
ATOM 569 N N . LYS A 1 74 ? 10.660 -12.422 5.543 1.00 83.06 74 LYS A N 1
ATOM 570 C CA . LYS A 1 74 ? 9.242 -12.613 5.871 1.00 83.06 74 LYS A CA 1
ATOM 571 C C . LYS A 1 74 ? 8.392 -11.356 5.648 1.00 83.06 74 LYS A C 1
ATOM 573 O O . LYS A 1 74 ? 7.268 -11.469 5.175 1.00 83.06 74 LYS A O 1
ATOM 578 N N . TRP A 1 75 ? 8.903 -10.166 5.979 1.00 83.81 75 TRP A N 1
ATOM 579 C CA . TRP A 1 75 ? 8.184 -8.896 5.814 1.00 83.81 75 TRP A CA 1
ATOM 580 C C . TRP A 1 75 ? 8.061 -8.539 4.340 1.00 83.81 75 TRP A C 1
ATOM 582 O O . TRP A 1 75 ? 7.006 -8.100 3.882 1.00 83.81 75 TRP A O 1
ATOM 592 N N . LEU A 1 76 ? 9.133 -8.784 3.591 1.00 81.81 76 LEU A N 1
ATOM 593 C CA . LEU A 1 76 ? 9.128 -8.653 2.147 1.00 81.81 76 LEU A CA 1
ATOM 594 C C . LEU A 1 76 ? 8.150 -9.639 1.500 1.00 81.81 76 LEU A C 1
ATOM 596 O O . LEU A 1 76 ? 7.338 -9.221 0.680 1.00 81.81 76 LEU A O 1
ATOM 600 N N . ALA A 1 77 ? 8.218 -10.923 1.863 1.00 84.12 77 ALA A N 1
ATOM 601 C CA . ALA A 1 77 ? 7.328 -11.952 1.333 1.00 84.12 77 ALA A CA 1
ATOM 602 C C . ALA A 1 77 ? 5.859 -11.614 1.612 1.00 84.12 77 ALA A C 1
ATOM 604 O O . ALA A 1 77 ? 5.047 -11.630 0.692 1.00 84.12 77 ALA A O 1
ATOM 605 N N . PHE A 1 78 ? 5.546 -11.197 2.842 1.00 88.44 78 PHE A N 1
ATOM 606 C CA . PHE A 1 78 ? 4.210 -10.741 3.213 1.00 88.44 78 PHE A CA 1
ATOM 607 C C . PHE A 1 78 ? 3.716 -9.599 2.314 1.00 88.44 78 PHE A C 1
ATOM 609 O O . PHE A 1 78 ? 2.623 -9.684 1.759 1.00 88.44 78 PHE A O 1
ATOM 616 N N . LEU A 1 79 ? 4.515 -8.542 2.127 1.00 86.56 79 LEU A N 1
ATOM 617 C CA . LEU A 1 79 ? 4.106 -7.430 1.269 1.00 86.56 79 LEU A CA 1
ATOM 618 C C . LEU A 1 79 ? 3.961 -7.851 -0.196 1.00 86.56 79 LEU A C 1
ATOM 620 O O . LEU A 1 79 ? 3.022 -7.406 -0.849 1.00 86.56 79 LEU A O 1
ATOM 624 N N . LYS A 1 80 ? 4.830 -8.729 -0.712 1.00 84.00 80 LYS A N 1
ATOM 625 C CA . LYS A 1 80 ? 4.698 -9.275 -2.074 1.00 84.00 80 LYS A CA 1
ATOM 626 C C . LYS A 1 80 ? 3.378 -10.029 -2.252 1.00 84.00 80 LYS A C 1
ATOM 628 O O . LYS A 1 80 ? 2.669 -9.786 -3.229 1.00 84.00 80 LYS A O 1
ATOM 633 N N . ASP A 1 81 ? 3.033 -10.900 -1.307 1.00 87.50 81 ASP A N 1
ATOM 634 C CA . ASP A 1 81 ? 1.773 -11.651 -1.322 1.00 87.50 81 ASP A CA 1
ATOM 635 C C . ASP A 1 81 ? 0.563 -10.716 -1.245 1.00 87.50 81 ASP A C 1
ATOM 637 O O . ASP A 1 81 ? -0.455 -10.925 -1.909 1.00 87.50 81 ASP A O 1
ATOM 641 N N . GLU A 1 82 ? 0.689 -9.637 -0.484 1.00 90.12 82 GLU A N 1
ATOM 642 C CA . GLU A 1 82 ? -0.384 -8.677 -0.308 1.00 90.12 82 GLU A CA 1
ATOM 643 C C . GLU A 1 82 ? -0.598 -7.795 -1.545 1.00 90.12 82 GLU A C 1
ATOM 645 O O . GLU A 1 82 ? -1.740 -7.580 -1.961 1.00 90.12 82 GLU A O 1
ATOM 650 N N . VAL A 1 83 ? 0.478 -7.371 -2.215 1.00 86.38 83 VAL A N 1
ATOM 651 C CA . VAL A 1 83 ? 0.400 -6.737 -3.541 1.00 86.38 83 VAL A CA 1
ATOM 652 C C . VAL A 1 83 ? -0.273 -7.675 -4.537 1.00 86.38 83 VAL A C 1
ATOM 654 O O . VAL A 1 83 ? -1.188 -7.256 -5.248 1.00 86.38 83 VAL A O 1
ATOM 657 N N . LEU A 1 84 ? 0.116 -8.951 -4.568 1.00 85.12 84 LEU A N 1
ATOM 658 C CA . LEU A 1 84 ? -0.499 -9.959 -5.433 1.00 85.12 84 LEU A CA 1
ATOM 659 C C . LEU A 1 84 ? -2.000 -10.096 -5.175 1.00 85.12 84 LEU A C 1
ATOM 661 O O . LEU A 1 84 ? -2.794 -10.064 -6.116 1.00 85.12 84 LEU A O 1
ATOM 665 N N . ARG A 1 85 ? -2.403 -10.204 -3.908 1.00 89.31 85 ARG A N 1
ATOM 666 C CA . ARG A 1 85 ? -3.809 -10.315 -3.509 1.00 89.31 85 ARG A CA 1
ATOM 667 C C . ARG A 1 85 ? -4.624 -9.091 -3.931 1.00 89.31 85 ARG A C 1
ATOM 669 O O . ARG A 1 85 ? -5.738 -9.243 -4.425 1.00 89.31 85 ARG A O 1
ATOM 676 N N . LEU A 1 86 ? -4.085 -7.889 -3.727 1.00 88.62 86 LEU A N 1
ATOM 677 C CA . LEU A 1 86 ? -4.753 -6.624 -4.048 1.00 88.62 86 LEU A CA 1
ATOM 678 C C . LEU A 1 86 ? -4.867 -6.379 -5.559 1.00 88.62 86 LEU A C 1
ATOM 680 O O . LEU A 1 86 ? -5.883 -5.861 -6.020 1.00 88.62 86 LEU A O 1
ATOM 684 N N . THR A 1 87 ? -3.843 -6.754 -6.323 1.00 84.50 87 THR A N 1
ATOM 685 C CA . THR A 1 87 ? -3.780 -6.538 -7.779 1.00 84.50 87 THR A CA 1
ATOM 686 C C . THR A 1 87 ? -4.473 -7.633 -8.589 1.00 84.50 87 THR A C 1
ATOM 688 O O . THR A 1 87 ? -4.890 -7.379 -9.714 1.00 84.50 87 THR A O 1
ATOM 691 N N . SER A 1 88 ? -4.658 -8.827 -8.022 1.00 84.56 88 SER A N 1
ATOM 692 C CA . SER A 1 88 ? -5.376 -9.934 -8.677 1.00 84.56 88 SER A CA 1
ATOM 693 C C . SER A 1 88 ? -6.892 -9.902 -8.447 1.00 84.56 88 SER A C 1
ATOM 695 O O . SER A 1 88 ? -7.596 -10.810 -8.880 1.00 84.56 88 SER A O 1
ATOM 697 N N . ALA A 1 89 ? -7.411 -8.905 -7.725 1.00 86.25 89 ALA A N 1
ATOM 698 C CA . ALA A 1 89 ? -8.835 -8.803 -7.441 1.00 86.25 89 ALA A CA 1
ATOM 699 C C . ALA A 1 89 ? -9.609 -8.250 -8.652 1.00 86.25 89 ALA A C 1
ATOM 701 O O . ALA A 1 89 ? -9.349 -7.138 -9.106 1.00 86.25 89 ALA A O 1
ATOM 702 N N . ASP A 1 90 ? -10.634 -8.977 -9.109 1.00 83.75 90 ASP A N 1
ATOM 703 C CA . ASP A 1 90 ? -11.509 -8.550 -10.220 1.00 83.75 90 ASP A CA 1
ATOM 704 C C . ASP A 1 90 ? -12.394 -7.334 -9.878 1.00 83.75 90 ASP A C 1
ATOM 706 O O . ASP A 1 90 ? -13.040 -6.736 -10.741 1.00 83.75 90 ASP A O 1
ATOM 710 N N . GLN A 1 91 ? -12.481 -6.985 -8.593 1.00 90.81 91 GLN A N 1
ATOM 711 C CA . GLN A 1 91 ? -13.315 -5.910 -8.068 1.00 90.81 91 GLN A CA 1
ATOM 712 C C . GLN A 1 91 ? -12.553 -5.091 -7.031 1.00 90.81 91 GLN A C 1
ATOM 714 O O . GLN A 1 91 ? -11.544 -5.524 -6.478 1.00 90.81 91 GLN A O 1
ATOM 719 N N . SER A 1 92 ? -13.085 -3.908 -6.710 1.00 93.19 92 SER A N 1
ATOM 720 C CA . SER A 1 92 ? -12.517 -3.079 -5.651 1.00 93.19 92 SER A CA 1
ATOM 721 C C . SER A 1 92 ? -12.498 -3.814 -4.303 1.00 93.19 92 SER A C 1
ATOM 723 O O . SER A 1 92 ? -13.530 -4.340 -3.876 1.00 93.19 92 SER A O 1
ATOM 725 N N . VAL A 1 93 ? -11.374 -3.755 -3.598 1.00 94.81 93 VAL A N 1
ATOM 726 C CA . VAL A 1 93 ? -11.159 -4.349 -2.276 1.00 94.81 93 VAL A CA 1
ATOM 727 C C . VAL A 1 93 ? -11.419 -3.299 -1.198 1.00 94.81 93 VAL A C 1
ATOM 729 O O . VAL A 1 93 ? -10.912 -2.184 -1.287 1.00 94.81 93 VAL A O 1
ATOM 732 N N . VAL A 1 94 ? -12.208 -3.633 -0.175 1.00 95.12 94 VAL A N 1
ATOM 733 C CA . VAL A 1 94 ? -12.386 -2.764 1.002 1.00 95.12 94 VAL A CA 1
ATOM 734 C C . VAL A 1 94 ? -11.108 -2.782 1.838 1.00 95.12 94 VAL A C 1
ATOM 736 O O . VAL A 1 94 ? -10.549 -3.846 2.099 1.00 95.12 94 VAL A O 1
ATOM 739 N N . LEU A 1 95 ? -10.643 -1.604 2.247 1.00 94.38 95 LEU A N 1
ATOM 740 C CA . LEU A 1 95 ? -9.423 -1.452 3.030 1.00 94.38 95 LEU A CA 1
ATOM 741 C C . LEU A 1 95 ? -9.752 -1.549 4.522 1.00 94.38 95 LEU A C 1
ATOM 743 O O . LEU A 1 95 ? -10.156 -0.565 5.148 1.00 94.38 95 LEU A O 1
ATOM 747 N N . GLY A 1 96 ? -9.561 -2.743 5.087 1.00 89.88 96 GLY A N 1
ATOM 748 C CA . GLY A 1 96 ? -9.720 -3.001 6.517 1.00 89.88 96 GLY A CA 1
ATOM 749 C C . GLY A 1 96 ? -11.148 -2.726 6.977 1.00 89.88 96 GLY A C 1
ATOM 750 O O . GLY A 1 96 ? -12.104 -3.064 6.283 1.00 89.88 96 GLY A O 1
ATOM 751 N N . ASN A 1 97 ? -11.290 -2.059 8.123 1.00 89.81 97 ASN A N 1
ATOM 752 C CA . ASN A 1 97 ? -12.588 -1.609 8.642 1.00 89.81 97 ASN A CA 1
ATOM 753 C C . ASN A 1 97 ? -12.946 -0.176 8.201 1.00 89.81 97 ASN A C 1
ATOM 755 O O . ASN A 1 97 ? -13.811 0.460 8.803 1.00 89.81 97 ASN A O 1
ATOM 759 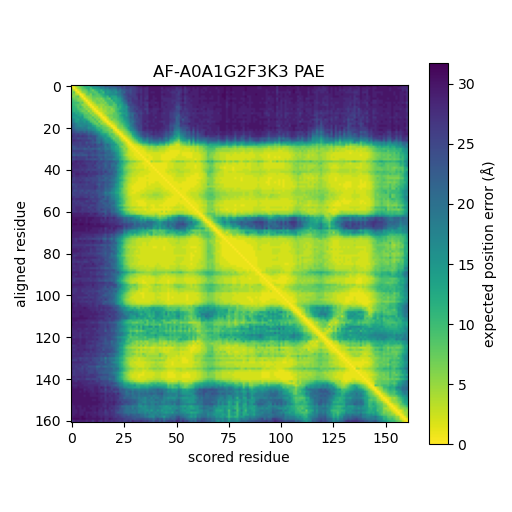N N . SER A 1 98 ? -12.262 0.364 7.186 1.00 91.19 98 SER A N 1
ATOM 760 C CA . SER A 1 98 ? -12.522 1.711 6.682 1.00 91.19 98 SER A CA 1
ATOM 761 C C . SER A 1 98 ? -13.625 1.725 5.619 1.00 91.19 98 SER A C 1
ATOM 763 O O . SER A 1 98 ? -14.001 0.707 5.041 1.00 91.19 98 SER A O 1
ATOM 765 N N . GLU A 1 99 ? -14.116 2.920 5.300 1.00 93.56 99 GLU A N 1
ATOM 766 C CA . GLU A 1 99 ? -15.011 3.128 4.156 1.00 93.56 99 GLU A CA 1
ATOM 767 C C . GLU A 1 99 ? -14.247 3.270 2.825 1.00 93.56 99 GLU A C 1
ATOM 769 O O . GLU A 1 99 ? -14.869 3.487 1.779 1.00 93.56 99 GLU A O 1
ATOM 774 N N . TYR A 1 100 ? -12.910 3.184 2.853 1.00 96.62 100 TYR A N 1
ATOM 775 C CA . TYR A 1 100 ? -12.073 3.280 1.665 1.00 96.62 100 TYR A CA 1
ATOM 776 C C . TYR A 1 100 ? -11.966 1.948 0.929 1.00 96.62 100 TYR A C 1
ATOM 778 O O . TYR A 1 100 ? -12.045 0.861 1.504 1.00 96.62 100 TYR A O 1
ATOM 786 N N . ARG A 1 101 ? -11.773 2.046 -0.385 1.00 96.81 101 ARG A N 1
ATOM 787 C CA . ARG A 1 101 ? -11.599 0.905 -1.283 1.00 96.81 101 ARG A CA 1
ATOM 788 C C . ARG A 1 101 ? -10.387 1.118 -2.171 1.00 96.81 101 ARG A C 1
ATOM 790 O O . ARG A 1 101 ? -10.182 2.232 -2.644 1.00 96.81 101 ARG A O 1
ATOM 797 N N . LEU A 1 102 ? -9.652 0.054 -2.457 1.00 95.62 102 LEU A N 1
ATOM 798 C CA . LEU A 1 102 ? -8.659 0.022 -3.524 1.00 95.62 102 LEU A CA 1
ATOM 799 C C . LEU A 1 102 ? -9.283 -0.609 -4.765 1.00 95.62 102 LEU A C 1
ATOM 801 O O . LEU A 1 102 ? -9.904 -1.662 -4.669 1.00 95.62 102 LEU A O 1
ATOM 805 N N . PHE A 1 103 ? -9.098 0.001 -5.927 1.00 95.06 103 PHE A N 1
ATOM 806 C CA . PHE A 1 103 ? -9.406 -0.616 -7.207 1.00 95.06 103 PHE A CA 1
ATOM 807 C C . PHE A 1 103 ? -8.155 -0.616 -8.084 1.00 95.06 103 PHE A C 1
ATOM 809 O O . PHE A 1 103 ? -7.678 0.442 -8.495 1.00 95.06 103 PHE A O 1
ATOM 816 N N . PHE A 1 104 ? -7.622 -1.806 -8.351 1.00 91.19 104 PHE A N 1
ATOM 817 C CA . PHE A 1 104 ? -6.532 -1.975 -9.296 1.00 91.19 104 PHE A CA 1
ATOM 818 C C . PHE A 1 104 ? -7.093 -2.073 -10.716 1.00 91.19 104 PHE A C 1
ATOM 820 O O . PHE A 1 104 ? -7.927 -2.927 -11.005 1.00 91.19 104 PHE A O 1
ATOM 827 N N . LEU A 1 105 ? -6.663 -1.171 -11.595 1.00 88.25 105 LEU A N 1
ATOM 828 C CA . LEU A 1 105 ? -7.180 -1.065 -12.964 1.00 88.25 105 LEU A CA 1
ATOM 829 C C . LEU A 1 105 ? -6.431 -1.960 -13.969 1.00 88.25 105 LEU A C 1
ATOM 831 O O . LEU A 1 105 ? -6.759 -1.946 -15.154 1.00 88.25 105 LEU A O 1
ATOM 835 N N . GLY A 1 106 ? -5.442 -2.733 -13.512 1.00 78.44 106 GLY A N 1
ATOM 836 C CA . GLY A 1 106 ? -4.570 -3.545 -14.361 1.00 78.44 106 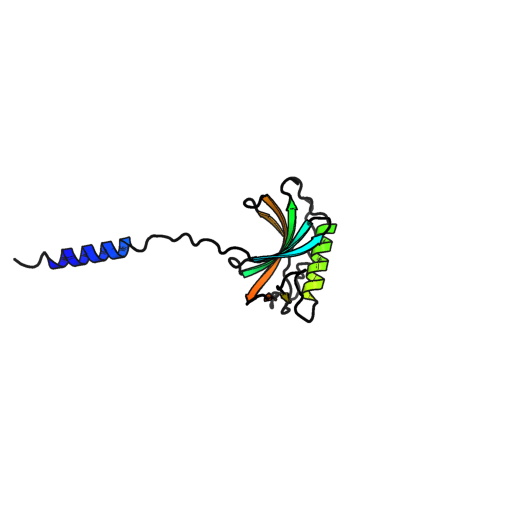GLY A CA 1
ATOM 837 C C . GLY A 1 106 ? -3.279 -2.823 -14.760 1.00 78.44 106 GLY A C 1
ATOM 838 O O . GLY A 1 106 ? -2.914 -1.802 -14.177 1.00 78.44 106 GLY A O 1
ATOM 839 N N . GLY A 1 107 ? -2.582 -3.375 -15.755 1.00 72.25 107 GLY A N 1
ATOM 840 C CA . GLY A 1 107 ? -1.231 -2.961 -16.157 1.00 72.25 107 GLY A CA 1
ATOM 841 C C . GLY A 1 107 ? -0.147 -3.855 -15.554 1.00 72.25 107 GLY A C 1
ATOM 842 O O . GLY A 1 107 ? -0.454 -4.837 -14.878 1.00 72.25 107 GLY A O 1
ATOM 843 N N . HIS A 1 108 ? 1.117 -3.525 -15.812 1.00 65.38 108 HIS A N 1
ATOM 844 C CA . HIS A 1 108 ? 2.260 -4.230 -15.237 1.00 65.38 108 HIS A CA 1
ATOM 845 C C . HIS A 1 108 ? 2.737 -3.485 -13.984 1.00 65.38 108 HIS A C 1
ATOM 847 O O . HIS A 1 108 ? 3.322 -2.406 -14.110 1.00 65.38 108 HIS A O 1
ATOM 853 N N . PRO A 1 109 ? 2.424 -3.995 -12.778 1.00 62.50 109 PRO A N 1
ATOM 854 C CA . PRO A 1 109 ? 2.783 -3.325 -11.540 1.00 62.50 109 PRO A CA 1
ATOM 855 C C . PRO A 1 109 ? 4.305 -3.237 -11.380 1.00 62.50 109 PRO A C 1
ATOM 857 O O . PRO A 1 109 ? 5.008 -4.247 -11.374 1.00 62.50 109 PRO A O 1
ATOM 860 N N . ILE A 1 110 ? 4.786 -2.011 -11.203 1.00 61.75 110 ILE A N 1
ATOM 861 C CA . ILE A 1 110 ? 6.188 -1.658 -10.953 1.00 61.75 110 ILE A CA 1
ATOM 862 C C . ILE A 1 110 ? 6.569 -1.839 -9.480 1.00 61.75 110 ILE A C 1
ATOM 864 O O . ILE A 1 110 ? 7.755 -1.844 -9.171 1.00 61.75 110 ILE A O 1
ATOM 868 N N . TRP A 1 111 ? 5.569 -2.001 -8.604 1.00 64.06 111 TRP A N 1
ATOM 869 C CA . TRP A 1 111 ? 5.621 -2.234 -7.156 1.00 64.06 111 TRP A CA 1
ATOM 870 C C . TRP A 1 111 ? 6.951 -2.868 -6.708 1.00 64.06 111 TRP A C 1
ATOM 872 O O . TRP A 1 111 ? 7.092 -4.088 -6.618 1.00 64.06 111 TRP A O 1
ATOM 882 N N . GLY A 1 112 ? 7.939 -2.011 -6.460 1.00 59.38 112 GLY A N 1
ATOM 883 C CA . GLY A 1 112 ? 9.282 -2.386 -6.054 1.00 59.38 112 GLY A CA 1
ATOM 884 C C . GLY A 1 112 ? 9.466 -2.014 -4.591 1.00 59.38 112 GLY A C 1
ATOM 885 O O . GLY A 1 112 ? 9.062 -0.912 -4.203 1.00 59.38 112 GLY A O 1
ATOM 886 N N . PRO A 1 113 ? 10.050 -2.894 -3.766 1.00 66.44 113 PRO A N 1
ATOM 887 C CA . PRO A 1 113 ? 10.278 -2.579 -2.372 1.00 66.44 113 PRO A CA 1
ATOM 888 C C . PRO A 1 113 ? 11.291 -1.439 -2.259 1.00 66.44 113 PRO A C 1
ATOM 890 O O . PRO A 1 113 ? 12.390 -1.491 -2.817 1.00 66.44 113 PRO A O 1
ATOM 893 N N . TYR A 1 114 ? 10.941 -0.420 -1.490 1.00 68.88 114 TYR A N 1
ATOM 894 C CA . TYR A 1 114 ? 11.884 0.584 -1.020 1.00 68.88 114 TYR A CA 1
ATOM 895 C C . TYR A 1 114 ? 11.662 0.846 0.461 1.00 68.88 114 TYR A C 1
ATOM 897 O O . TYR A 1 114 ? 10.582 0.623 1.010 1.00 68.88 114 TYR A O 1
ATOM 905 N N . THR A 1 115 ? 12.715 1.308 1.122 1.00 64.69 115 THR A N 1
ATOM 906 C CA . THR A 1 115 ? 12.661 1.658 2.535 1.00 64.69 115 THR A CA 1
ATOM 907 C C . THR A 1 115 ? 12.504 3.161 2.676 1.00 64.69 115 THR A C 1
ATOM 909 O O . THR A 1 115 ? 13.359 3.914 2.206 1.00 64.69 115 THR A O 1
ATOM 912 N N . GLY A 1 116 ? 11.428 3.602 3.320 1.00 66.00 116 GLY A N 1
ATOM 913 C CA . GLY A 1 116 ? 11.208 5.008 3.648 1.00 66.00 116 GLY A CA 1
ATOM 914 C C . GLY A 1 116 ? 11.601 5.302 5.093 1.00 66.00 116 GLY A C 1
ATOM 915 O O . GLY A 1 116 ? 11.197 4.579 6.007 1.00 66.00 116 GLY A O 1
ATOM 916 N N . TRP A 1 117 ? 12.361 6.377 5.312 1.00 62.84 117 TRP A N 1
ATOM 917 C CA . TRP A 1 117 ? 12.588 6.941 6.645 1.00 62.84 117 TRP A CA 1
ATOM 918 C C . TRP A 1 117 ? 11.772 8.226 6.792 1.00 62.84 117 TRP A C 1
ATOM 920 O O . TRP A 1 117 ? 12.083 9.246 6.175 1.00 62.84 117 TRP A O 1
ATOM 930 N N . TYR A 1 118 ? 10.730 8.181 7.621 1.00 68.00 118 TYR A N 1
ATOM 931 C CA . TYR A 1 118 ? 9.841 9.314 7.860 1.00 68.00 118 TYR A CA 1
ATOM 932 C C . TYR A 1 118 ? 10.241 9.998 9.170 1.00 68.00 118 TYR A C 1
ATOM 934 O O . TYR A 1 118 ? 9.649 9.760 10.224 1.00 68.00 118 TYR A O 1
ATOM 942 N N . VAL A 1 119 ? 11.275 10.850 9.088 1.00 55.12 119 VAL A N 1
ATOM 943 C CA . VAL A 1 119 ? 11.879 11.569 10.233 1.00 55.12 119 VAL A CA 1
ATOM 944 C C . VAL A 1 119 ? 10.816 12.283 11.073 1.00 55.12 119 VAL A C 1
ATOM 946 O O . VAL A 1 119 ? 10.824 12.188 12.295 1.00 55.12 119 VAL A O 1
ATOM 949 N N . GLU A 1 120 ? 9.888 12.981 10.414 1.00 60.44 120 GLU A N 1
ATOM 950 C CA . GLU A 1 120 ? 8.866 13.822 11.057 1.00 60.44 120 GLU A CA 1
ATOM 951 C C . GLU A 1 120 ? 7.873 13.019 11.907 1.00 60.44 120 GLU A C 1
ATOM 953 O O . GLU A 1 120 ? 7.255 13.553 12.826 1.00 60.44 120 GLU A O 1
ATOM 958 N N . HIS A 1 121 ? 7.739 11.725 11.623 1.00 60.75 121 HIS A N 1
ATOM 959 C CA . HIS A 1 121 ? 6.803 10.825 12.286 1.00 60.75 121 HIS A CA 1
ATOM 960 C C . HIS A 1 121 ? 7.507 9.706 13.067 1.00 60.75 121 HIS A C 1
ATOM 962 O O . HIS A 1 121 ? 6.842 8.820 13.602 1.00 60.75 121 HIS A O 1
ATOM 968 N N . ASN A 1 122 ? 8.841 9.763 13.144 1.00 70.88 122 ASN A N 1
ATOM 969 C CA . ASN A 1 122 ? 9.711 8.825 13.848 1.00 70.88 122 ASN A CA 1
ATOM 970 C C . ASN A 1 122 ? 9.420 7.341 13.544 1.00 70.88 122 ASN A C 1
ATOM 972 O O . ASN A 1 122 ? 9.279 6.521 14.456 1.00 70.88 122 ASN A O 1
ATOM 976 N N . TYR A 1 123 ? 9.301 6.992 12.259 1.00 71.38 123 TYR A N 1
ATOM 977 C CA . TYR A 1 123 ? 9.103 5.602 11.842 1.00 71.38 123 TYR A CA 1
ATOM 978 C C . TYR A 1 123 ? 9.895 5.224 10.584 1.00 71.38 123 TYR A C 1
ATOM 980 O O . TYR A 1 123 ? 10.183 6.058 9.717 1.00 71.38 123 TYR A O 1
ATOM 988 N N . LYS A 1 124 ? 10.207 3.925 10.478 1.00 75.12 124 LYS A N 1
ATOM 989 C CA . LYS A 1 124 ? 10.684 3.276 9.245 1.00 75.12 124 LYS A CA 1
ATOM 990 C C . LYS A 1 124 ? 9.539 2.583 8.548 1.00 75.12 124 LYS A C 1
ATOM 992 O O . LYS A 1 124 ? 8.561 2.198 9.190 1.00 75.12 124 LYS A O 1
ATOM 997 N N . CYS A 1 125 ? 9.688 2.339 7.258 1.00 79.75 125 CYS A N 1
ATOM 998 C CA . CYS A 1 125 ? 8.750 1.490 6.552 1.00 79.75 125 CYS A CA 1
ATOM 999 C C . CYS A 1 125 ? 9.369 0.743 5.378 1.00 79.75 125 CYS A C 1
ATOM 1001 O O . CYS A 1 125 ? 10.355 1.192 4.794 1.00 79.75 125 CYS A O 1
ATOM 1003 N N . LEU A 1 126 ? 8.750 -0.388 5.052 1.00 81.00 126 LEU A N 1
ATOM 1004 C CA . LEU A 1 126 ? 8.944 -1.116 3.807 1.00 81.00 126 LEU A CA 1
ATOM 1005 C C . LEU A 1 126 ? 7.730 -0.817 2.932 1.00 81.00 126 LEU A C 1
ATOM 1007 O O . LEU A 1 126 ? 6.593 -1.041 3.351 1.00 81.00 126 LEU A O 1
ATOM 1011 N N . CYS A 1 127 ? 7.980 -0.274 1.750 1.00 82.44 127 CYS A N 1
ATOM 1012 C CA . CYS A 1 127 ? 6.953 0.254 0.870 1.00 82.44 127 CYS A CA 1
ATOM 1013 C C . CYS A 1 127 ? 6.994 -0.432 -0.481 1.00 82.44 127 CYS A C 1
ATOM 1015 O O . CYS A 1 127 ? 8.073 -0.685 -1.004 1.00 82.44 127 CYS A O 1
ATOM 1017 N N . PHE A 1 128 ? 5.828 -0.628 -1.078 1.00 80.69 128 PHE A N 1
ATOM 1018 C CA . PHE A 1 128 ? 5.685 -0.864 -2.505 1.00 80.69 128 PHE A CA 1
ATOM 1019 C C . PHE A 1 128 ? 4.764 0.226 -3.056 1.00 80.69 128 PHE A C 1
ATOM 1021 O O . PHE A 1 128 ? 3.700 0.458 -2.486 1.00 80.69 128 PHE A O 1
ATOM 1028 N N . ALA A 1 129 ? 5.174 0.903 -4.127 1.00 80.94 129 ALA A N 1
ATOM 1029 C CA . ALA A 1 129 ? 4.445 2.038 -4.688 1.00 80.94 129 ALA A CA 1
ATOM 1030 C C . ALA A 1 129 ? 4.083 1.83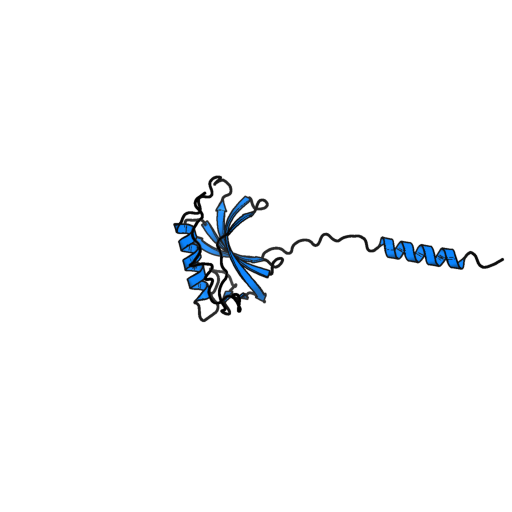5 -6.158 1.00 80.94 129 ALA A C 1
ATOM 1032 O O . ALA A 1 129 ? 4.766 1.114 -6.888 1.00 80.94 129 ALA A O 1
ATOM 1033 N N . GLU A 1 130 ? 3.026 2.521 -6.576 1.00 84.31 130 GLU A N 1
ATOM 1034 C CA . GLU A 1 130 ? 2.546 2.571 -7.951 1.00 84.31 130 GLU A CA 1
ATOM 1035 C C . GLU A 1 130 ? 1.839 3.888 -8.239 1.00 84.31 130 GLU A C 1
ATOM 1037 O O . GLU A 1 130 ? 1.371 4.559 -7.323 1.00 84.31 130 GLU A O 1
ATOM 1042 N N . ARG A 1 131 ? 1.690 4.240 -9.514 1.00 86.12 131 ARG A N 1
ATOM 1043 C CA . ARG A 1 131 ? 0.860 5.375 -9.906 1.00 86.12 131 ARG A CA 1
ATOM 1044 C C . ARG A 1 131 ? -0.599 5.167 -9.525 1.00 86.12 131 ARG A C 1
ATOM 1046 O O . ARG A 1 131 ? -1.171 4.076 -9.633 1.00 86.12 131 ARG A O 1
ATOM 1053 N N . GLY A 1 132 ? -1.243 6.259 -9.136 1.00 90.94 132 GLY A N 1
ATOM 1054 C CA . GLY A 1 132 ? -2.647 6.208 -8.802 1.00 90.94 132 GLY A CA 1
ATOM 1055 C C . GLY A 1 132 ? -3.345 7.549 -8.710 1.00 90.94 132 GLY A C 1
ATOM 1056 O O . GLY A 1 132 ? -2.857 8.603 -9.109 1.00 90.94 132 GLY A O 1
ATOM 1057 N N . SER A 1 133 ? -4.580 7.477 -8.241 1.00 94.00 133 SER A N 1
ATOM 1058 C CA . SER A 1 133 ? -5.413 8.638 -7.962 1.00 94.00 133 SER A CA 1
ATOM 1059 C C . SER A 1 133 ? -6.424 8.292 -6.884 1.00 94.00 133 SER A C 1
ATOM 1061 O O . SER A 1 133 ? -6.716 7.123 -6.630 1.00 94.00 133 SER A O 1
ATOM 1063 N N . ILE A 1 134 ? -7.017 9.314 -6.279 1.00 95.44 134 ILE A N 1
ATOM 1064 C CA . ILE A 1 134 ? -8.109 9.133 -5.333 1.00 95.44 134 ILE A CA 1
ATOM 1065 C C . ILE A 1 134 ? -9.337 9.905 -5.797 1.00 95.44 134 ILE A C 1
ATOM 1067 O O . ILE A 1 134 ? -9.263 11.065 -6.206 1.00 95.44 134 ILE A O 1
ATOM 1071 N N . ARG A 1 135 ? -10.504 9.265 -5.722 1.00 95.38 135 ARG A N 1
ATOM 1072 C CA . ARG A 1 135 ? -11.785 9.933 -5.950 1.00 95.38 135 ARG A CA 1
ATOM 1073 C C . ARG A 1 135 ? -12.800 9.451 -4.932 1.00 95.38 135 ARG A C 1
ATOM 1075 O O . ARG A 1 135 ? -13.126 8.266 -4.876 1.00 95.38 135 ARG A O 1
ATOM 1082 N N . ARG A 1 136 ? -13.361 10.397 -4.173 1.00 92.38 136 ARG A N 1
ATOM 1083 C CA . ARG A 1 136 ? -14.255 10.127 -3.035 1.00 92.38 136 ARG A CA 1
ATOM 1084 C C . ARG A 1 136 ? -13.534 9.265 -1.993 1.00 92.38 136 ARG A C 1
ATOM 1086 O O . ARG A 1 136 ? -12.698 9.790 -1.278 1.00 92.38 136 ARG A O 1
ATOM 1093 N N . LYS A 1 137 ? -13.840 7.969 -1.934 1.00 95.25 137 LYS A N 1
ATOM 1094 C CA . LYS A 1 137 ? -13.228 6.989 -1.023 1.00 95.25 137 LYS A CA 1
ATOM 1095 C C . LYS A 1 137 ? -12.680 5.775 -1.775 1.00 95.25 137 LYS A C 1
ATOM 1097 O O . LYS A 1 137 ? -12.483 4.715 -1.199 1.00 95.25 137 LYS A O 1
ATOM 1102 N N . THR A 1 138 ? -12.452 5.918 -3.077 1.00 96.44 138 THR A N 1
ATOM 1103 C CA . THR A 1 138 ? -11.811 4.884 -3.885 1.00 96.44 138 THR A CA 1
ATOM 1104 C C . THR A 1 138 ? -10.433 5.371 -4.293 1.00 96.44 138 THR A C 1
ATOM 1106 O O . THR A 1 138 ? -10.309 6.422 -4.927 1.00 96.44 138 THR A O 1
ATOM 1109 N N . ILE A 1 139 ? -9.424 4.604 -3.906 1.00 95.75 139 ILE A N 1
ATOM 1110 C CA . ILE A 1 139 ? -8.053 4.712 -4.379 1.00 95.75 139 ILE A CA 1
ATOM 1111 C C . ILE A 1 139 ? -7.952 3.843 -5.627 1.00 95.75 139 ILE A C 1
ATOM 1113 O O . ILE A 1 139 ? -8.324 2.671 -5.605 1.00 95.75 139 ILE A O 1
ATOM 1117 N N . TYR A 1 140 ? -7.483 4.428 -6.718 1.00 94.31 140 TYR A N 1
ATOM 1118 C CA . TYR A 1 140 ? -7.246 3.741 -7.977 1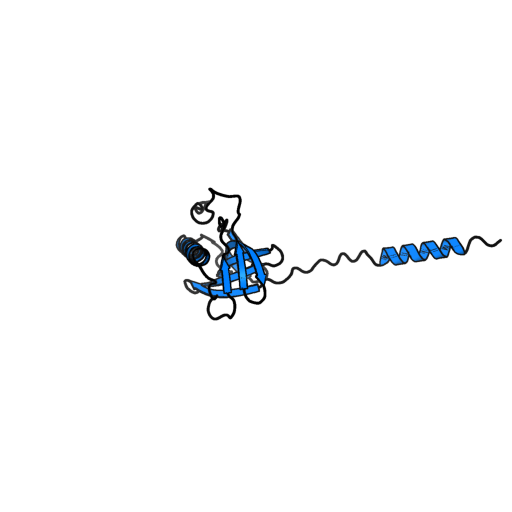.00 94.31 140 TYR A CA 1
ATOM 1119 C C . TYR A 1 140 ? -5.746 3.597 -8.153 1.00 94.31 140 TYR A C 1
ATOM 1121 O O . TYR A 1 140 ? -5.044 4.605 -8.126 1.00 94.31 140 TYR A O 1
ATOM 1129 N N . ALA A 1 141 ? -5.281 2.372 -8.358 1.00 91.00 141 ALA A N 1
ATOM 1130 C CA . ALA A 1 141 ? -3.896 2.079 -8.707 1.00 91.00 141 ALA A CA 1
ATOM 1131 C C . ALA A 1 141 ? -3.851 1.458 -10.105 1.00 91.00 141 ALA A C 1
ATOM 1133 O O . ALA A 1 141 ? -4.773 0.732 -10.492 1.00 91.00 141 ALA A O 1
ATOM 1134 N N . TYR A 1 142 ? -2.806 1.752 -10.871 1.00 85.88 142 TYR A N 1
ATOM 1135 C CA . TYR A 1 142 ? -2.641 1.230 -12.226 1.00 85.88 142 TYR A CA 1
ATOM 1136 C C . TYR A 1 142 ? -1.163 1.009 -12.536 1.00 85.88 142 TYR A C 1
ATOM 1138 O O . TYR A 1 142 ? -0.343 1.886 -12.296 1.00 85.88 142 TYR A O 1
ATOM 1146 N N . GLY A 1 143 ? -0.835 -0.169 -13.067 1.00 74.38 143 GLY A N 1
ATOM 1147 C CA . GLY A 1 143 ? 0.523 -0.493 -13.498 1.00 74.38 143 GLY A CA 1
ATOM 1148 C C . GLY A 1 143 ? 0.918 0.228 -14.788 1.00 74.38 143 GLY A C 1
ATOM 1149 O O . GLY A 1 143 ? 0.068 0.745 -15.522 1.00 74.38 143 GLY A O 1
ATOM 1150 N N . ALA A 1 144 ? 2.211 0.211 -15.104 1.00 67.25 144 ALA A N 1
ATOM 1151 C CA . ALA A 1 144 ? 2.721 0.741 -16.364 1.00 67.25 144 ALA A CA 1
ATOM 1152 C C . ALA A 1 144 ? 2.192 -0.081 -17.558 1.00 67.25 144 ALA A C 1
ATOM 1154 O O . ALA A 1 144 ? 2.099 -1.310 -17.503 1.00 67.25 144 ALA A O 1
ATOM 1155 N N . GLY A 1 145 ? 1.808 0.596 -18.644 1.00 57.19 145 GLY A N 1
ATOM 1156 C CA . GLY A 1 145 ? 1.254 -0.051 -19.843 1.00 57.19 145 GLY A CA 1
ATOM 1157 C C . GLY A 1 145 ? 2.307 -0.529 -20.852 1.00 57.19 145 GLY A C 1
ATOM 1158 O O . GLY A 1 145 ? 1.996 -1.326 -21.735 1.00 57.19 145 GLY A O 1
ATOM 1159 N N . ASP A 1 146 ? 3.538 -0.034 -20.743 1.00 58.06 146 ASP A N 1
ATOM 1160 C CA . ASP A 1 146 ? 4.641 -0.208 -21.694 1.00 58.06 146 ASP A CA 1
ATOM 1161 C C . ASP A 1 146 ? 5.743 -1.165 -21.210 1.00 58.06 146 ASP A C 1
ATOM 1163 O O . ASP A 1 146 ? 6.538 -1.651 -22.016 1.00 58.06 146 ASP A O 1
ATOM 1167 N N . VAL A 1 147 ? 5.761 -1.503 -19.921 1.00 57.22 147 VAL A N 1
ATOM 1168 C CA . VAL A 1 147 ? 6.732 -2.425 -19.323 1.00 57.22 147 VAL A CA 1
ATOM 1169 C C . VAL A 1 147 ? 6.175 -3.848 -19.345 1.00 57.22 147 VAL A C 1
ATOM 1171 O O . VAL A 1 147 ? 5.443 -4.235 -18.448 1.00 57.22 147 VAL A O 1
ATOM 1174 N N . LYS A 1 148 ? 6.490 -4.642 -20.374 1.00 52.75 148 LYS A N 1
ATOM 1175 C CA . LYS A 1 148 ? 5.913 -5.996 -20.532 1.00 52.75 148 LYS A CA 1
ATOM 1176 C C . LYS A 1 148 ? 6.655 -7.115 -19.794 1.00 52.75 148 LYS A C 1
ATOM 1178 O O . LYS A 1 148 ? 6.050 -8.155 -19.549 1.00 52.75 148 LYS A O 1
ATOM 1183 N N . ASP A 1 149 ? 7.905 -6.879 -19.392 1.00 54.09 149 ASP A N 1
ATOM 1184 C CA . ASP A 1 149 ? 8.816 -7.947 -18.942 1.00 54.09 149 ASP A CA 1
ATOM 1185 C C . ASP A 1 149 ? 9.434 -7.727 -17.555 1.00 54.09 149 ASP A C 1
ATOM 1187 O O . ASP A 1 149 ? 10.160 -8.591 -17.073 1.00 54.09 149 ASP A O 1
ATOM 1191 N N . TRP A 1 150 ? 9.172 -6.591 -16.904 1.00 50.00 150 TRP A N 1
ATOM 1192 C CA . TRP A 1 150 ? 9.643 -6.363 -15.541 1.00 50.00 150 TRP A CA 1
ATOM 1193 C C . TRP A 1 150 ? 8.495 -6.540 -14.565 1.00 50.00 150 TRP A C 1
ATOM 1195 O O . TRP A 1 150 ? 7.485 -5.836 -14.622 1.00 50.00 150 TRP A O 1
ATOM 1205 N N . ASN A 1 151 ? 8.659 -7.512 -13.678 1.00 53.81 151 ASN A N 1
ATOM 1206 C CA . ASN A 1 151 ? 7.692 -7.849 -12.667 1.00 53.81 151 ASN A CA 1
ATOM 1207 C C . ASN A 1 151 ? 8.264 -7.419 -11.317 1.00 53.81 151 ASN A C 1
ATOM 1209 O O . ASN A 1 151 ? 8.807 -8.238 -10.573 1.00 53.81 151 ASN A O 1
ATOM 1213 N N . GLY A 1 152 ? 8.188 -6.111 -11.031 1.00 55.25 152 GLY A N 1
ATOM 1214 C CA . GLY A 1 152 ? 8.920 -5.450 -9.941 1.00 55.25 152 GLY A CA 1
ATOM 1215 C C . GLY A 1 152 ? 8.825 -6.149 -8.581 1.00 55.25 152 GLY A C 1
ATOM 1216 O O . GLY A 1 152 ? 9.797 -6.154 -7.827 1.00 55.25 152 GLY A O 1
ATOM 1217 N N . TYR A 1 153 ? 7.710 -6.837 -8.309 1.00 55.94 153 TYR A N 1
ATOM 1218 C CA . TYR A 1 153 ? 7.529 -7.628 -7.092 1.00 55.94 153 TYR A CA 1
ATOM 1219 C C . TYR A 1 153 ? 8.161 -9.037 -7.142 1.00 55.94 153 TYR A C 1
ATOM 1221 O O . TYR A 1 153 ? 8.669 -9.502 -6.118 1.00 55.94 153 TYR A O 1
ATOM 1229 N N . LYS A 1 154 ? 8.145 -9.749 -8.283 1.00 54.31 154 LYS A N 1
ATOM 1230 C CA . LYS A 1 154 ? 8.740 -11.101 -8.395 1.00 54.31 154 LYS A CA 1
ATOM 1231 C C . LYS A 1 154 ? 10.251 -11.047 -8.515 1.00 54.31 154 LYS A C 1
ATOM 1233 O O . LYS A 1 154 ? 10.924 -11.848 -7.878 1.00 54.31 154 LYS A O 1
ATOM 1238 N N . ASP A 1 155 ? 10.751 -10.091 -9.286 1.00 57.59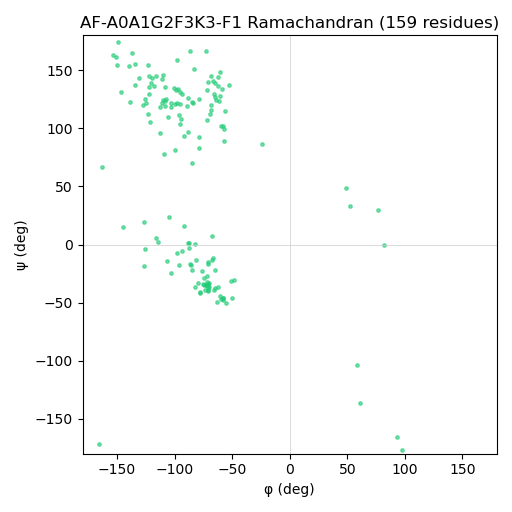 155 ASP A N 1
ATOM 1239 C CA . ASP A 1 155 ? 12.144 -10.077 -9.734 1.00 57.59 155 ASP A CA 1
ATOM 1240 C C . ASP A 1 155 ? 13.085 -9.384 -8.735 1.00 57.59 155 ASP A C 1
ATOM 1242 O O . ASP A 1 155 ? 14.294 -9.326 -8.947 1.00 57.59 155 ASP A O 1
ATOM 1246 N N . TRP A 1 156 ? 12.545 -8.828 -7.643 1.00 56.41 156 TRP A N 1
ATOM 1247 C CA . TRP A 1 156 ? 13.352 -8.172 -6.620 1.00 56.41 156 TRP A CA 1
ATOM 1248 C C . TRP A 1 156 ? 13.898 -9.165 -5.592 1.00 56.41 156 TRP A C 1
ATOM 1250 O O . TRP A 1 156 ? 13.128 -9.823 -4.880 1.00 56.41 156 TRP A O 1
ATOM 1260 N N . GLU A 1 157 ? 15.221 -9.185 -5.456 1.00 55.75 157 GLU A N 1
ATOM 1261 C CA . GLU A 1 157 ? 15.964 -9.862 -4.393 1.00 55.75 157 GLU A CA 1
ATOM 1262 C C . GLU A 1 157 ? 16.615 -8.821 -3.462 1.00 55.75 157 GLU A C 1
ATOM 1264 O O . GLU A 1 157 ? 17.091 -7.782 -3.942 1.00 55.75 157 GLU A O 1
ATOM 1269 N N . PRO A 1 158 ? 16.662 -9.067 -2.138 1.00 52.16 158 PRO A N 1
ATOM 1270 C CA . PRO A 1 158 ? 17.371 -8.188 -1.223 1.00 52.16 158 PRO A CA 1
ATOM 1271 C C . PRO A 1 158 ? 18.856 -8.157 -1.579 1.00 52.16 158 PRO A C 1
ATOM 1273 O O . PRO A 1 158 ? 19.527 -9.187 -1.621 1.00 52.16 158 PRO A O 1
ATOM 1276 N N . ARG A 1 159 ? 19.394 -6.960 -1.833 1.00 44.84 159 ARG A N 1
ATOM 1277 C CA . ARG A 1 159 ? 20.842 -6.794 -1.992 1.00 44.84 159 ARG A CA 1
ATOM 1278 C C . ARG A 1 159 ? 21.494 -7.012 -0.631 1.00 44.84 159 ARG A C 1
ATOM 1280 O O . ARG A 1 159 ? 21.298 -6.198 0.268 1.00 44.84 159 ARG A O 1
ATOM 1287 N N . GLN A 1 160 ? 22.256 -8.093 -0.495 1.00 36.28 160 GLN A N 1
ATOM 1288 C CA . GLN A 1 160 ? 23.165 -8.275 0.633 1.00 36.28 160 GLN A CA 1
ATOM 1289 C C . GLN A 1 160 ? 24.290 -7.240 0.495 1.00 36.28 160 GLN A C 1
ATOM 1291 O O . GLN A 1 160 ? 25.010 -7.249 -0.506 1.00 36.28 160 GLN A O 1
ATOM 1296 N N . TYR A 1 161 ? 24.381 -6.316 1.451 1.00 36.72 161 TYR A N 1
ATOM 1297 C CA . TYR A 1 161 ? 25.498 -5.381 1.596 1.00 36.72 161 TYR A CA 1
ATOM 1298 C C . TYR A 1 161 ? 26.393 -5.826 2.746 1.00 36.72 161 TYR A C 1
ATOM 1300 O O . TYR A 1 161 ? 25.835 -6.236 3.787 1.00 36.72 161 TYR A O 1
#

Mean predicted aligned error: 12.63 Å

Radius of gyration: 23.99 Å; Cα contacts (8 Å, |Δi|>4): 260; chains: 1; bounding box: 40×86×39 Å

Secondary structure (DSSP, 8-state):
---SHHHHHHHHHHHHHHTTS------PPPPPEEEEEEEETTEEEEEEEETTTTEEEEEEEEETT-------HHHHHHHHHHHHHHHT-SSPEE-TTSS-EEEE--SB----EEEEEEGGGTEEEEEEEEEEEEETTEEEE--BSS-SS--TTTS------

Organism: NCBI:txid1801990

Solvent-accessible surface area (backbone atoms only — not comparable to full-atom values): 9452 Å² total; per-residue (Å²): 142,89,79,67,74,67,62,59,56,56,54,55,55,50,52,58,58,59,72,71,68,72,72,77,70,75,77,74,80,62,77,65,49,79,40,72,36,50,70,55,100,87,27,48,28,28,47,32,39,36,71,78,82,34,32,31,31,46,33,41,44,41,74,64,78,65,87,72,80,72,78,49,66,65,61,52,50,50,51,45,52,48,52,50,59,57,61,70,37,96,56,66,42,69,37,47,94,51,88,36,27,44,33,50,77,49,63,33,48,56,32,38,83,44,76,48,76,43,75,96,73,53,29,38,30,50,30,30,44,38,46,35,53,76,56,98,51,36,37,38,34,43,29,46,88,81,52,88,84,60,47,31,55,78,75,60,72,87,80,86,126

pLDDT: mean 74.14, std 17.65, range [36.28, 96.81]

Sequence (161 aa):
MKKIGLVVSLLVLFISCLACTSRVLKASKLPEVVIEYATFEGHPVEMVFDPNDGDVILRLRFSGDDHLFDVSDKWLAFLKDEVLRLTSADQSVVLGNSEYRLFFLGGHPIWGPYTGWYVEHNYKCLCFAERGSIRRKTIYAYGAGDVKDWNGYKDWEPRQY

Foldseek 3Di:
DPDDVPVVVVVVVVVVVVVPPPPPPPPPQDDKDWAFQDDDPNWTWIFIQRPVVQKTKTKTKDAQPCPDPPPPPVNLVVVLVVCVVCQVDPDWDDRHPDPATEDEPEEQALQAWDWDDDPVVNIIITMTMAHWDDDDRYIYGYYDHPDPPDNRSPPDDDDDD